Protein AF-A0A1M7PZ94-F1 (afdb_monomer)

pLDDT: mean 78.31, std 13.13, range [36.59, 96.38]

Secondary structure (DSSP, 8-state):
-PPP-------------HHHHHHHHHHHHHTTS-HHHHHHHHHHHHHH-HHHHHHHHHHHHHHHHHHHHHHHHHHHHHHHHHHHH---GGGS-HHHHHHHHHHHHHHHHHHHHHHHHHHHHHHHH-

Mean predicted aligned error: 14.51 Å

Foldseek 3Di:
DDDPPPDPPDDDDDDDDPVRVVVLVVVCVVVVHDSVVVVVVVVVVVVVCPVVVVVVVVVVVVVVVVVVVVVVVVVVVVVVVVVVVPPDPVVDDVVVVVVVVVVVVVVVVVVVVVVVVVVVVVVVSD

InterPro domains:
  IPR053842 Mobilization protein NikA-like [PF21983] (6-82)

Solvent-accessible surface area (backbone atoms only — not comparable to full-atom values): 7524 Å² total; per-residue (Å²): 130,88,78,78,80,77,76,86,82,80,87,89,88,84,89,75,56,74,67,57,50,51,50,48,49,54,51,17,60,76,70,73,46,52,63,66,53,46,53,49,50,49,51,51,49,54,62,70,38,54,58,61,71,51,45,54,55,50,52,51,56,51,51,53,52,52,51,55,49,52,51,53,53,51,51,52,52,50,51,50,53,56,55,69,67,55,87,54,70,88,81,55,62,66,67,58,54,54,51,50,53,52,53,51,51,53,49,52,53,53,48,52,54,49,52,54,51,50,52,52,52,53,63,74,75,106

Organism: NCBI:txid388280

Structure (mmCIF, N/CA/C/O backbone):
data_AF-A0A1M7PZ94-F1
#
_entry.id   AF-A0A1M7PZ94-F1
#
loop_
_atom_site.group_PDB
_atom_site.id
_atom_site.type_symbol
_atom_site.label_atom_id
_atom_site.label_alt_id
_atom_site.label_comp_id
_atom_site.label_asym_id
_atom_site.label_entity_id
_atom_site.label_seq_id
_atom_site.pdbx_PDB_ins_code
_atom_site.Cartn_x
_atom_site.Cartn_y
_atom_site.Cartn_z
_atom_site.occupancy
_atom_site.B_iso_or_equiv
_atom_site.auth_seq_id
_atom_site.auth_comp_id
_atom_site.auth_asym_id
_atom_site.auth_atom_id
_atom_site.pdbx_PDB_model_num
ATOM 1 N N . MET A 1 1 ? -28.819 -22.427 18.355 1.00 36.94 1 MET A N 1
ATOM 2 C CA . MET A 1 1 ? -27.827 -23.192 19.147 1.00 36.94 1 MET A CA 1
ATOM 3 C C . MET A 1 1 ? -27.100 -22.206 20.053 1.00 36.94 1 MET A C 1
ATOM 5 O O . MET A 1 1 ? -26.660 -21.179 19.557 1.00 36.94 1 MET A O 1
ATOM 9 N N . LYS A 1 2 ? -27.090 -22.441 21.374 1.00 36.59 2 LYS A N 1
ATOM 10 C CA . LYS A 1 2 ? -26.420 -21.583 22.370 1.00 36.59 2 LYS A CA 1
ATOM 11 C C . LYS A 1 2 ? -24.919 -21.548 22.067 1.00 36.59 2 LYS A C 1
ATOM 13 O O . LYS A 1 2 ? -24.282 -22.595 22.112 1.00 36.59 2 LYS A O 1
ATOM 18 N N . ASN A 1 3 ? -24.367 -20.373 21.769 1.00 41.00 3 ASN A N 1
ATOM 19 C CA . ASN A 1 3 ? -22.919 -20.202 21.693 1.00 41.00 3 ASN A CA 1
ATOM 20 C C . ASN A 1 3 ? -22.333 -20.456 23.084 1.00 41.00 3 ASN A C 1
ATOM 22 O O . ASN A 1 3 ? -22.732 -19.809 24.052 1.00 41.00 3 ASN A O 1
ATOM 26 N N . SER A 1 4 ? -21.432 -21.432 23.171 1.00 44.84 4 SER A N 1
ATOM 27 C CA . SER A 1 4 ? -20.616 -21.701 24.351 1.00 44.84 4 SER A CA 1
ATOM 28 C C . SER A 1 4 ? -19.997 -20.390 24.844 1.00 44.84 4 SER A C 1
ATOM 30 O O . SER A 1 4 ? -19.356 -19.678 24.069 1.00 44.84 4 SER A O 1
ATOM 32 N N . HIS A 1 5 ? -20.229 -20.032 26.109 1.00 49.06 5 HIS A N 1
ATOM 33 C CA . HIS A 1 5 ? -19.526 -18.924 26.742 1.00 49.06 5 HIS A CA 1
ATOM 34 C C . HIS A 1 5 ? -18.055 -19.322 26.868 1.00 49.06 5 HIS A C 1
ATOM 36 O O . HIS A 1 5 ? -17.664 -20.015 27.802 1.00 49.06 5 HIS A O 1
ATOM 42 N N . GLU A 1 6 ? -17.245 -18.912 25.898 1.00 66.25 6 GLU A N 1
ATOM 43 C CA . GLU A 1 6 ? -15.796 -19.029 25.975 1.00 66.25 6 GLU A CA 1
ATOM 44 C C . GLU A 1 6 ? -15.320 -18.265 27.220 1.00 66.25 6 GLU A C 1
ATOM 46 O O . GLU A 1 6 ? -15.479 -17.042 27.332 1.00 66.25 6 GLU A O 1
ATOM 51 N N . ASN A 1 7 ? -14.799 -18.998 28.203 1.00 74.75 7 ASN A N 1
ATOM 52 C CA . ASN A 1 7 ? -14.346 -18.402 29.449 1.00 74.75 7 ASN A CA 1
ATOM 53 C C . ASN A 1 7 ? -13.117 -17.529 29.178 1.00 74.75 7 ASN A C 1
ATOM 55 O O . ASN A 1 7 ? -12.089 -17.987 28.683 1.00 74.75 7 ASN A O 1
ATOM 59 N N . ARG A 1 8 ? -13.221 -16.245 29.529 1.00 80.56 8 ARG A N 1
ATOM 60 C CA . ARG A 1 8 ? -12.132 -15.270 29.404 1.00 80.56 8 ARG A CA 1
ATOM 61 C C . ARG A 1 8 ? -11.124 -15.496 30.537 1.00 80.56 8 ARG A C 1
ATOM 63 O O . ARG A 1 8 ? -11.276 -14.928 31.612 1.00 80.56 8 ARG A O 1
ATOM 70 N N . THR A 1 9 ? -10.122 -16.341 30.303 1.00 90.56 9 THR A N 1
ATOM 71 C CA . THR A 1 9 ? -9.159 -16.801 31.328 1.00 90.56 9 THR A CA 1
ATOM 72 C C . THR A 1 9 ? -7.900 -15.942 31.467 1.00 90.56 9 THR A C 1
ATOM 74 O O . THR A 1 9 ? -7.221 -16.020 32.486 1.00 90.56 9 THR A O 1
ATOM 77 N N . HIS A 1 10 ? -7.586 -15.103 30.478 1.00 87.00 10 HIS A N 1
ATOM 78 C CA . HIS A 1 10 ? -6.341 -14.331 30.438 1.00 87.00 10 HIS A CA 1
ATOM 79 C C . HIS A 1 10 ? -6.573 -12.854 30.790 1.00 87.00 10 HIS A C 1
ATOM 81 O O . HIS A 1 10 ? -7.527 -12.234 30.314 1.00 87.00 10 HIS A O 1
ATOM 87 N N . LYS A 1 11 ? -5.672 -12.273 31.594 1.00 90.75 11 LYS A N 1
ATOM 88 C CA . LYS A 1 11 ? -5.675 -10.851 31.974 1.00 90.75 11 LYS A CA 1
ATOM 89 C C . LYS A 1 11 ? -4.441 -10.153 31.405 1.00 90.75 11 LYS A C 1
ATOM 91 O O . LYS A 1 11 ?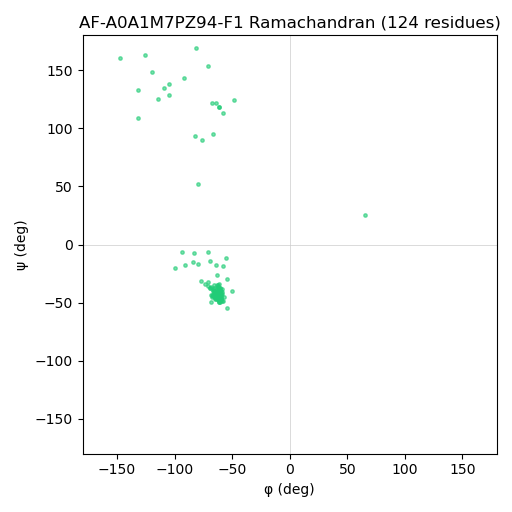 -3.320 -10.560 31.685 1.00 90.75 11 LYS A O 1
ATOM 96 N N . ILE A 1 12 ? -4.657 -9.071 30.661 1.00 86.69 12 ILE A N 1
ATOM 97 C CA . ILE A 1 12 ? -3.602 -8.196 30.131 1.00 86.69 12 ILE A CA 1
ATOM 98 C C . ILE A 1 12 ? -3.672 -6.867 30.889 1.00 86.69 12 ILE A C 1
ATOM 100 O O . ILE A 1 12 ? -4.763 -6.341 31.104 1.00 86.69 12 ILE A O 1
ATOM 104 N N . THR A 1 13 ? -2.524 -6.338 31.319 1.00 91.94 13 THR A N 1
ATOM 105 C CA . THR A 1 13 ? -2.424 -5.051 32.028 1.00 91.94 13 THR A CA 1
ATOM 106 C C . THR A 1 13 ? -1.315 -4.219 31.393 1.00 91.94 13 THR A C 1
ATOM 108 O O . THR A 1 13 ? -0.223 -4.727 31.169 1.00 91.94 13 THR A O 1
ATOM 111 N N . PHE A 1 14 ? -1.591 -2.950 31.112 1.00 91.06 14 PHE A N 1
ATOM 112 C CA . PHE A 1 14 ? -0.643 -1.980 30.565 1.00 91.06 14 PHE A CA 1
ATOM 113 C C . PHE A 1 14 ? -0.977 -0.588 31.111 1.00 91.06 14 PHE A C 1
ATOM 115 O O . PHE A 1 14 ? -2.076 -0.371 31.628 1.00 91.06 14 PHE A O 1
ATOM 122 N N . ARG A 1 15 ? -0.015 0.337 31.052 1.00 94.31 15 ARG A N 1
ATOM 123 C CA . ARG A 1 15 ? -0.212 1.734 31.459 1.00 94.31 15 ARG A CA 1
ATOM 124 C C . ARG A 1 15 ? -0.635 2.558 30.250 1.00 94.31 15 ARG A C 1
ATOM 126 O O . ARG A 1 15 ? -0.148 2.311 29.153 1.00 94.31 15 ARG A O 1
ATOM 133 N N . LEU A 1 16 ? -1.522 3.514 30.489 1.00 93.75 16 LEU A N 1
ATOM 134 C CA . LEU A 1 16 ? -1.989 4.491 29.514 1.00 93.75 16 LEU A CA 1
ATOM 135 C C . LEU A 1 16 ? -1.644 5.889 30.019 1.00 93.75 16 LEU A C 1
ATOM 137 O O . LEU A 1 16 ? -1.630 6.116 31.232 1.00 93.75 16 LEU A O 1
ATOM 141 N N . ASN A 1 17 ? -1.381 6.805 29.099 1.00 96.38 17 ASN A N 1
ATOM 142 C CA . ASN A 1 17 ? -1.287 8.226 29.393 1.00 96.38 17 ASN A CA 1
ATOM 143 C C . ASN A 1 17 ? -2.685 8.873 29.451 1.00 96.38 17 ASN A C 1
ATOM 145 O O . ASN A 1 17 ? -3.692 8.275 29.062 1.00 96.38 17 ASN A O 1
ATOM 149 N N . ASP A 1 18 ? -2.752 10.116 29.923 1.00 96.31 18 ASP A N 1
ATOM 150 C CA . ASP A 1 18 ? -4.026 10.812 30.140 1.00 96.31 18 ASP A CA 1
ATOM 151 C C . ASP A 1 18 ? -4.841 11.002 28.851 1.00 96.31 18 ASP A C 1
ATOM 153 O O . ASP A 1 18 ? -6.071 10.929 28.877 1.00 96.31 18 ASP A O 1
ATOM 157 N N . GLN A 1 19 ? -4.173 11.211 27.711 1.00 95.12 19 GLN A N 1
ATOM 158 C CA . GLN A 1 19 ? -4.841 11.373 26.416 1.00 95.12 19 GLN A CA 1
ATOM 159 C C . GLN A 1 19 ? -5.492 10.062 25.964 1.00 95.12 19 GLN A C 1
ATOM 161 O O . GLN A 1 19 ? -6.644 10.060 25.531 1.00 95.12 19 GLN A O 1
ATOM 166 N N . GLU A 1 20 ? -4.784 8.943 26.114 1.00 92.56 20 GLU A N 1
ATOM 167 C CA . GLU A 1 20 ? -5.278 7.608 25.772 1.00 92.56 20 GLU A CA 1
ATOM 168 C C . GLU A 1 20 ? -6.468 7.205 26.652 1.00 92.56 20 GLU A C 1
ATOM 170 O O . GLU A 1 20 ? -7.456 6.663 26.150 1.00 92.56 20 GLU A O 1
ATOM 175 N N . VAL A 1 21 ? -6.411 7.506 27.957 1.00 94.00 21 VAL A N 1
ATOM 176 C CA . VAL A 1 21 ? -7.526 7.248 28.884 1.00 94.00 21 VAL A CA 1
ATOM 177 C C . VAL A 1 21 ? -8.744 8.083 28.508 1.00 94.00 21 VAL A C 1
ATOM 179 O O . VAL A 1 21 ? -9.849 7.544 28.421 1.00 94.00 21 VAL A O 1
ATOM 182 N N . LYS A 1 22 ? -8.547 9.380 28.247 1.00 94.69 22 LYS A N 1
ATOM 183 C CA . LYS A 1 22 ? -9.631 10.290 27.871 1.00 94.69 22 LYS A CA 1
ATOM 184 C C . LYS A 1 22 ? -10.319 9.833 26.587 1.00 94.69 22 LYS A C 1
ATOM 186 O O . LYS A 1 22 ? -11.544 9.737 26.556 1.00 94.69 22 LYS A O 1
ATOM 191 N N . PHE A 1 23 ? -9.539 9.475 25.570 1.00 92.88 23 PHE A N 1
ATOM 192 C CA . PHE A 1 23 ? -10.065 8.926 24.324 1.00 92.88 23 PHE A CA 1
ATOM 193 C C . PHE A 1 23 ? -10.881 7.649 24.563 1.00 92.88 23 PHE A C 1
ATOM 195 O O . PHE A 1 23 ? -12.012 7.534 24.088 1.00 92.88 23 PHE A O 1
ATOM 202 N N . LEU A 1 24 ? -10.337 6.695 25.329 1.00 92.00 24 LEU A N 1
ATOM 203 C CA . LEU A 1 24 ? -11.022 5.437 25.623 1.00 92.00 24 LEU A CA 1
ATOM 204 C C . LEU A 1 24 ? -12.346 5.672 26.363 1.00 92.00 24 LEU A C 1
ATOM 206 O O . LEU A 1 24 ? -13.325 4.972 26.096 1.00 92.00 24 LEU A O 1
ATOM 210 N N . ASP A 1 25 ? -12.393 6.654 27.261 1.00 92.62 25 ASP A N 1
ATOM 211 C CA . ASP A 1 25 ? -13.600 7.038 27.991 1.00 92.62 25 ASP A CA 1
ATOM 212 C C . ASP A 1 25 ? -14.660 7.680 27.113 1.00 92.62 25 ASP A C 1
ATOM 214 O O . ASP A 1 25 ? -15.822 7.275 27.166 1.00 92.62 25 ASP A O 1
ATOM 218 N N . GLU A 1 26 ? -14.276 8.661 26.304 1.00 91.19 26 GLU A N 1
ATOM 219 C CA . GLU A 1 26 ? -15.192 9.346 25.393 1.00 91.19 26 GLU A CA 1
ATOM 220 C C . GLU A 1 26 ? -15.778 8.367 24.374 1.00 91.19 26 GLU A C 1
ATOM 222 O O . GLU A 1 26 ? -16.994 8.331 24.179 1.00 91.19 26 GLU A O 1
ATOM 227 N N . PHE A 1 27 ? -14.936 7.506 23.799 1.00 84.38 27 PHE A N 1
ATOM 228 C CA . PHE A 1 27 ? -15.361 6.504 22.828 1.00 84.38 27 PHE A CA 1
ATOM 229 C C . PHE A 1 27 ? -16.273 5.437 23.447 1.00 84.38 27 PHE A C 1
ATOM 231 O O . PHE A 1 27 ? -17.295 5.070 22.875 1.00 84.38 27 PHE A O 1
ATOM 238 N N . SER A 1 28 ? -15.934 4.940 24.639 1.00 86.31 28 SER A N 1
ATOM 239 C CA . SER A 1 28 ? -16.753 3.924 25.314 1.00 86.31 28 SER A CA 1
ATOM 240 C C . SER A 1 28 ? -18.117 4.491 25.723 1.00 86.31 28 SER A C 1
ATOM 242 O O . SER A 1 28 ? -19.137 3.821 25.562 1.00 86.31 28 SER A O 1
ATOM 244 N N . LYS A 1 29 ? -18.152 5.750 26.188 1.00 88.88 29 LYS A N 1
ATOM 245 C CA . LYS A 1 29 ? -19.397 6.462 26.510 1.00 88.88 29 LYS A CA 1
ATOM 246 C C . LYS A 1 29 ? -20.262 6.692 25.275 1.00 88.88 29 LYS A C 1
ATOM 248 O O . LYS A 1 29 ? -21.456 6.423 25.341 1.00 88.88 29 LYS A O 1
ATOM 253 N N . SER A 1 30 ? -19.685 7.158 24.165 1.00 79.31 30 SER A N 1
ATOM 254 C CA . SER A 1 30 ? -20.446 7.418 22.935 1.00 79.31 30 SER A CA 1
ATOM 255 C C . SER A 1 30 ? -21.010 6.137 22.317 1.00 79.31 30 SER A C 1
ATOM 257 O O . SER A 1 30 ? -22.127 6.141 21.808 1.00 79.31 30 SER A O 1
ATOM 259 N N . ALA A 1 31 ? -20.279 5.026 22.427 1.00 74.25 31 ALA A N 1
ATOM 260 C CA . ALA A 1 31 ? -20.716 3.714 21.964 1.00 74.25 31 ALA A CA 1
ATOM 261 C C . ALA A 1 31 ? -21.627 2.968 22.961 1.00 74.25 31 ALA A C 1
ATOM 263 O O . ALA A 1 31 ? -22.144 1.903 22.625 1.00 74.25 31 ALA A O 1
ATOM 264 N N . GLY A 1 32 ? -21.823 3.486 24.181 1.00 85.38 32 GLY A N 1
ATOM 265 C CA . GLY A 1 32 ? -22.663 2.862 25.209 1.00 85.38 32 GLY A CA 1
ATOM 266 C C . GLY A 1 32 ? -22.141 1.514 25.726 1.00 85.38 32 GLY A C 1
ATOM 267 O O . GLY A 1 32 ? -22.929 0.686 26.181 1.00 85.38 32 GLY A O 1
ATOM 268 N N . ILE A 1 33 ? -20.830 1.265 25.646 1.00 87.50 33 ILE A N 1
ATOM 269 C CA . ILE A 1 33 ? -20.199 -0.010 26.025 1.00 87.50 33 ILE A CA 1
ATOM 270 C C . ILE A 1 33 ? -19.070 0.190 27.038 1.00 87.50 33 ILE A C 1
ATOM 272 O O . ILE A 1 33 ? -18.564 1.292 27.234 1.00 87.50 33 ILE A O 1
ATOM 276 N N . SER A 1 34 ? -18.655 -0.887 27.712 1.00 89.88 34 SER A N 1
ATOM 277 C CA . SER A 1 34 ? -17.548 -0.818 28.671 1.00 89.88 34 SER A CA 1
ATOM 278 C C . SER A 1 34 ? -16.201 -0.628 27.962 1.00 89.88 34 SER A C 1
ATOM 280 O O . SER A 1 34 ? -16.007 -1.122 26.852 1.00 89.88 34 SER A O 1
ATOM 282 N N . ARG A 1 35 ? -15.214 -0.025 28.644 1.00 90.38 35 ARG A N 1
ATOM 283 C CA . ARG A 1 35 ? -13.822 0.074 28.148 1.00 90.38 35 ARG A CA 1
ATOM 284 C C . ARG A 1 35 ? -13.269 -1.273 27.676 1.00 90.38 35 ARG A C 1
ATOM 286 O O . ARG A 1 35 ? -12.564 -1.363 26.674 1.00 90.38 35 ARG A O 1
ATOM 293 N N . SER A 1 36 ? -13.587 -2.338 28.412 1.00 88.81 36 SER A N 1
ATOM 294 C CA . SER A 1 36 ? -13.142 -3.687 28.072 1.00 88.81 36 SER A CA 1
ATOM 295 C C . SER A 1 36 ? -13.815 -4.214 26.809 1.00 88.81 36 SER A C 1
ATOM 297 O O . SER A 1 36 ? -13.164 -4.898 26.028 1.00 88.81 36 SER A O 1
ATOM 299 N N . ASP A 1 37 ? -15.096 -3.916 26.592 1.00 84.06 37 ASP A N 1
ATOM 300 C CA . ASP A 1 37 ? -15.793 -4.323 25.369 1.00 84.06 37 ASP A CA 1
ATOM 301 C C . ASP A 1 37 ? -15.359 -3.490 24.165 1.00 84.06 37 ASP A C 1
ATOM 303 O O . ASP A 1 37 ? -15.188 -4.056 23.090 1.00 84.06 37 ASP A O 1
ATOM 307 N N . THR A 1 38 ? -15.046 -2.206 24.356 1.00 87.19 38 THR A N 1
ATOM 308 C CA . THR A 1 38 ? -14.384 -1.364 23.350 1.00 87.19 38 THR A CA 1
ATOM 309 C C . THR A 1 38 ? -13.082 -2.002 22.872 1.00 87.19 38 THR A C 1
ATOM 311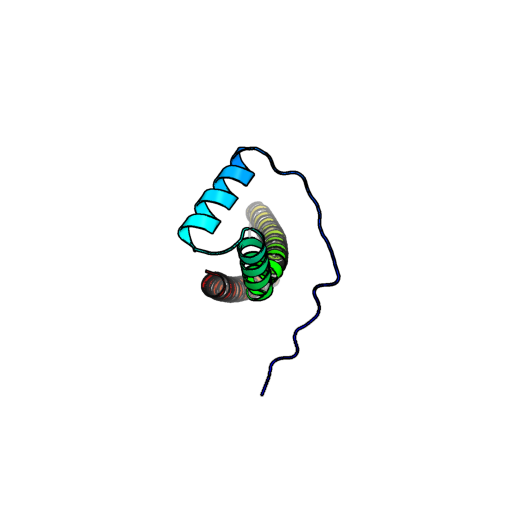 O O . THR A 1 38 ? -12.918 -2.259 21.680 1.00 87.19 38 THR A O 1
ATOM 314 N N . LEU A 1 39 ? -12.175 -2.339 23.797 1.00 89.06 39 LEU A N 1
ATOM 315 C CA . LEU A 1 39 ? -10.902 -2.980 23.457 1.00 89.06 39 LEU A CA 1
ATOM 316 C C . LEU A 1 39 ? -11.105 -4.347 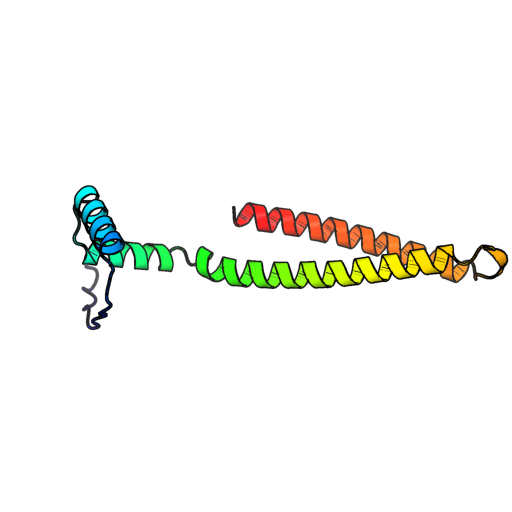22.796 1.00 89.06 39 LEU A C 1
ATOM 318 O O . LEU A 1 39 ? -10.431 -4.664 21.824 1.00 89.06 39 LEU A O 1
ATOM 322 N N . ARG A 1 40 ? -12.061 -5.156 23.264 1.00 87.19 40 ARG A N 1
ATOM 323 C CA . ARG A 1 40 ? -12.373 -6.450 22.632 1.00 87.19 40 ARG A CA 1
ATOM 324 C C . ARG A 1 40 ? -12.919 -6.285 21.221 1.00 87.19 40 ARG A C 1
ATOM 326 O O . ARG A 1 40 ? -12.566 -7.073 20.351 1.00 87.19 40 ARG A O 1
ATOM 333 N N . ASN A 1 41 ? -13.770 -5.293 20.987 1.00 81.38 41 ASN A N 1
ATOM 334 C CA . ASN A 1 41 ? -14.308 -5.009 19.664 1.00 81.38 41 ASN A CA 1
ATOM 335 C C . ASN A 1 41 ? -13.216 -4.492 18.727 1.00 81.38 41 ASN A C 1
ATOM 337 O O . ASN A 1 41 ? -13.192 -4.902 17.573 1.00 81.38 41 ASN A O 1
ATOM 341 N N . LEU A 1 42 ? -12.271 -3.690 19.225 1.00 83.00 42 LEU A N 1
ATOM 342 C CA . LEU A 1 42 ? -11.070 -3.311 18.478 1.00 83.00 42 LEU A CA 1
ATOM 343 C C . LEU A 1 42 ? -10.212 -4.532 18.137 1.00 83.00 42 LEU A C 1
ATOM 345 O O . LEU A 1 42 ? -9.858 -4.705 16.979 1.00 83.00 42 LEU A O 1
ATOM 349 N N . ILE A 1 43 ? -9.946 -5.421 19.100 1.00 83.19 43 ILE A N 1
ATOM 350 C CA . ILE A 1 43 ? -9.196 -6.665 18.860 1.00 83.19 43 ILE A CA 1
ATOM 351 C C . ILE A 1 43 ? -9.908 -7.532 17.820 1.00 83.19 43 ILE A C 1
ATOM 353 O O . ILE A 1 43 ? -9.262 -8.017 16.902 1.00 83.19 43 ILE A O 1
ATOM 357 N N . ARG A 1 44 ? -11.232 -7.700 17.918 1.00 79.00 44 ARG A N 1
ATOM 358 C CA . ARG A 1 44 ? -12.033 -8.454 16.940 1.00 79.00 44 ARG A CA 1
ATOM 359 C C . ARG A 1 44 ? -12.054 -7.792 15.574 1.00 79.00 44 ARG A C 1
ATOM 361 O O . ARG A 1 44 ? -12.030 -8.502 14.581 1.00 79.00 44 ARG A O 1
ATOM 368 N N . LYS A 1 45 ? -12.102 -6.461 15.521 1.00 74.88 45 LYS A N 1
ATOM 369 C CA . LYS A 1 45 ? -12.016 -5.709 14.272 1.00 74.88 45 LYS A CA 1
ATOM 370 C C . LYS A 1 45 ? -10.650 -5.914 13.632 1.00 74.88 45 LYS A C 1
ATOM 372 O O . LYS A 1 45 ? -10.611 -6.287 12.479 1.00 74.88 45 LYS A O 1
ATOM 377 N N . ILE A 1 46 ? -9.559 -5.808 14.390 1.00 71.12 46 ILE A N 1
ATOM 378 C CA . ILE A 1 46 ? -8.191 -6.066 13.911 1.00 71.12 46 ILE A CA 1
ATOM 379 C C . ILE A 1 46 ? -8.004 -7.536 13.497 1.00 71.12 46 ILE A C 1
ATOM 381 O O . ILE A 1 46 ? -7.385 -7.815 12.478 1.00 71.12 46 ILE A O 1
ATOM 385 N N . GLN A 1 47 ? -8.538 -8.491 14.265 1.00 64.50 47 GLN A N 1
ATOM 386 C CA . GLN A 1 47 ? -8.486 -9.920 13.929 1.00 64.50 47 GLN A CA 1
ATOM 387 C C . GLN A 1 47 ? -9.354 -10.266 12.711 1.00 64.50 47 GLN A C 1
ATOM 389 O O . GLN A 1 47 ? -8.973 -11.121 11.916 1.00 64.50 47 GLN A O 1
ATOM 394 N N . GLY A 1 48 ? -10.516 -9.622 12.575 1.00 60.38 48 GLY A N 1
ATOM 395 C CA . GLY A 1 48 ? -11.410 -9.737 11.423 1.00 60.38 48 GLY A CA 1
ATOM 396 C C . GLY A 1 48 ? -10.842 -9.053 10.179 1.00 60.38 48 GLY A C 1
ATOM 397 O O . GLY A 1 48 ? -10.941 -9.599 9.084 1.00 60.38 48 GLY A O 1
ATOM 398 N N . ASP A 1 49 ? -10.140 -7.936 10.362 1.00 52.38 49 ASP A N 1
ATOM 399 C CA . ASP A 1 49 ? -9.300 -7.254 9.380 1.00 52.38 49 ASP A CA 1
ATOM 400 C C . ASP A 1 49 ? -7.932 -7.951 9.273 1.00 52.38 49 ASP A C 1
ATOM 402 O O . ASP A 1 49 ? -6.868 -7.331 9.314 1.00 52.38 49 ASP A O 1
ATOM 406 N N . ALA A 1 50 ? -7.941 -9.272 9.054 1.00 51.62 50 ALA A N 1
ATOM 407 C CA . ALA A 1 50 ? -6.752 -10.037 8.666 1.00 51.62 50 ALA A CA 1
ATOM 408 C C . ALA A 1 50 ? -6.075 -9.482 7.391 1.00 51.62 50 ALA A C 1
ATOM 410 O O . ALA A 1 50 ? -4.957 -9.884 7.058 1.00 51.62 50 ALA A O 1
ATOM 411 N N . SER A 1 51 ? -6.751 -8.571 6.683 1.00 50.25 51 SER A N 1
ATOM 412 C CA . SER A 1 51 ? -6.202 -7.733 5.624 1.00 50.25 51 SER A CA 1
ATOM 413 C C . SER A 1 51 ? -5.080 -6.830 6.136 1.00 50.25 51 SER A C 1
ATOM 415 O O . SER A 1 51 ? -4.019 -6.863 5.541 1.00 50.25 51 SER A O 1
ATOM 417 N N . ILE A 1 52 ? -5.222 -6.114 7.258 1.00 52.09 52 ILE A N 1
ATOM 418 C CA . ILE A 1 52 ? -4.252 -5.087 7.692 1.00 52.09 52 ILE A CA 1
ATOM 419 C C . ILE A 1 52 ? -2.861 -5.698 7.944 1.00 52.09 52 ILE A C 1
ATOM 421 O O . ILE A 1 52 ? -1.871 -5.237 7.386 1.00 52.09 52 ILE A O 1
ATOM 425 N N . ILE A 1 53 ? -2.784 -6.813 8.682 1.00 52.41 53 ILE A N 1
ATOM 426 C CA . ILE A 1 53 ? -1.502 -7.478 9.001 1.00 52.41 53 ILE A CA 1
ATOM 427 C C . ILE A 1 53 ? -0.879 -8.156 7.763 1.00 52.41 53 ILE A C 1
ATOM 429 O O . ILE A 1 53 ? 0.345 -8.245 7.640 1.00 52.41 53 ILE A O 1
ATOM 433 N N . LYS A 1 54 ? -1.701 -8.659 6.831 1.00 56.59 54 LYS A N 1
ATOM 434 C CA . LYS A 1 54 ? -1.206 -9.251 5.574 1.00 56.59 54 LYS A CA 1
ATOM 435 C C . LYS A 1 54 ? -0.784 -8.183 4.565 1.00 56.59 54 LYS A C 1
ATOM 437 O O . LYS A 1 54 ? 0.160 -8.425 3.814 1.00 56.59 54 LYS A O 1
ATOM 442 N N . THR A 1 55 ? -1.434 -7.021 4.576 1.00 62.53 55 THR A N 1
ATOM 443 C CA . THR A 1 55 ? -1.113 -5.877 3.723 1.00 62.53 55 THR A CA 1
ATOM 444 C C . THR A 1 55 ? 0.274 -5.340 4.044 1.00 62.53 55 THR A C 1
ATOM 446 O O . THR A 1 55 ? 1.030 -5.130 3.109 1.00 62.53 55 THR A O 1
ATOM 449 N N . ASP A 1 56 ? 0.678 -5.229 5.312 1.00 66.38 56 ASP A N 1
ATOM 450 C CA . ASP A 1 56 ? 2.021 -4.730 5.656 1.00 66.38 56 ASP A CA 1
ATOM 451 C C . ASP A 1 56 ? 3.146 -5.598 5.069 1.00 66.38 56 ASP A C 1
ATOM 453 O O . ASP A 1 56 ? 4.062 -5.091 4.419 1.00 66.38 56 ASP A O 1
ATOM 457 N N . LYS A 1 57 ? 3.050 -6.927 5.220 1.00 68.69 57 LYS A N 1
ATOM 458 C CA . LYS A 1 57 ? 4.021 -7.861 4.621 1.00 68.69 57 LYS A CA 1
ATOM 459 C C . LYS A 1 57 ? 3.981 -7.832 3.095 1.00 68.69 57 LYS A C 1
ATOM 461 O O . LYS A 1 57 ? 5.029 -7.855 2.459 1.00 68.69 57 LYS A O 1
ATOM 466 N N . LEU A 1 58 ? 2.786 -7.767 2.509 1.00 72.56 58 LEU A N 1
ATOM 467 C CA . LEU A 1 58 ? 2.619 -7.671 1.061 1.00 72.56 58 LEU A CA 1
ATOM 468 C C . LEU A 1 58 ? 3.225 -6.371 0.511 1.00 72.56 58 LEU A C 1
ATOM 470 O O . LEU A 1 58 ? 3.948 -6.413 -0.479 1.00 72.56 58 LEU A O 1
ATOM 474 N N . LEU A 1 59 ? 2.977 -5.233 1.162 1.00 75.00 59 LEU A N 1
ATOM 475 C CA . LEU A 1 59 ? 3.544 -3.934 0.805 1.00 75.00 59 LEU A CA 1
ATOM 476 C C . LEU A 1 59 ? 5.068 -3.943 0.922 1.00 75.00 59 LEU A C 1
ATOM 478 O O . LEU A 1 59 ? 5.745 -3.406 0.049 1.00 75.00 59 LEU A O 1
ATOM 482 N N . GLN A 1 60 ? 5.619 -4.591 1.951 1.00 78.50 60 GLN A N 1
ATOM 483 C CA . GLN A 1 60 ? 7.063 -4.759 2.082 1.00 78.50 60 GLN A CA 1
ATOM 484 C C . GLN A 1 60 ? 7.652 -5.563 0.912 1.00 78.50 60 GLN A C 1
ATOM 486 O O . GLN A 1 60 ? 8.590 -5.094 0.271 1.00 78.50 60 GLN A O 1
ATOM 491 N N . THR A 1 61 ? 7.069 -6.715 0.569 1.00 80.12 61 THR A N 1
ATOM 492 C CA . THR A 1 61 ? 7.518 -7.519 -0.582 1.00 80.12 61 THR A CA 1
ATOM 493 C C . THR A 1 61 ? 7.373 -6.764 -1.910 1.00 80.12 61 THR A C 1
ATOM 495 O O . THR A 1 61 ? 8.233 -6.871 -2.783 1.00 80.12 61 THR A O 1
ATOM 498 N N . LEU A 1 62 ? 6.318 -5.958 -2.075 1.00 81.62 62 LEU A N 1
ATOM 499 C CA . LEU A 1 62 ? 6.146 -5.102 -3.255 1.00 81.62 62 LEU A CA 1
ATOM 500 C C . LEU A 1 62 ? 7.220 -4.008 -3.336 1.00 81.62 62 LEU A C 1
ATOM 502 O O . LEU A 1 62 ? 7.735 -3.747 -4.423 1.00 81.62 62 LEU A O 1
ATOM 506 N N . ASN A 1 63 ? 7.592 -3.400 -2.207 1.00 77.69 63 ASN A N 1
ATOM 507 C CA . ASN A 1 63 ? 8.672 -2.414 -2.149 1.00 77.69 63 ASN A CA 1
ATOM 508 C C . ASN A 1 63 ? 10.032 -3.031 -2.501 1.00 77.69 63 ASN A C 1
ATOM 510 O O . ASN A 1 63 ? 10.801 -2.423 -3.243 1.00 77.69 63 ASN A O 1
ATOM 514 N N . GLU A 1 64 ? 10.321 -4.241 -2.016 1.00 82.44 64 GLU A N 1
ATOM 515 C CA . GLU A 1 64 ? 11.539 -4.983 -2.371 1.00 82.44 64 GLU A CA 1
ATOM 516 C C . GLU A 1 64 ? 11.597 -5.267 -3.878 1.00 82.44 64 GLU A C 1
ATOM 518 O O . GLU A 1 64 ? 12.615 -5.009 -4.521 1.00 82.44 64 GLU A O 1
ATOM 523 N N . LEU A 1 65 ? 10.481 -5.699 -4.474 1.00 82.50 65 LEU A N 1
ATOM 524 C CA . LEU A 1 65 ? 10.409 -5.945 -5.914 1.00 82.50 65 LEU A CA 1
ATOM 525 C C . LEU A 1 65 ? 10.589 -4.655 -6.731 1.00 82.50 65 LEU A C 1
ATOM 527 O O . LEU A 1 65 ? 11.317 -4.646 -7.725 1.00 82.50 65 LEU A O 1
ATOM 531 N N . ALA A 1 66 ? 9.988 -3.545 -6.296 1.00 80.81 66 ALA A N 1
ATOM 532 C CA . ALA A 1 66 ? 10.185 -2.239 -6.923 1.00 80.81 66 ALA A CA 1
ATOM 533 C C . ALA A 1 66 ? 11.644 -1.749 -6.814 1.00 80.81 66 ALA A C 1
ATOM 535 O O . ALA A 1 66 ? 12.160 -1.122 -7.743 1.00 80.81 66 ALA A O 1
ATOM 536 N N . ALA A 1 67 ? 12.337 -2.056 -5.714 1.00 80.88 67 ALA A N 1
ATOM 537 C CA . ALA A 1 67 ? 13.746 -1.717 -5.538 1.00 80.88 67 ALA A CA 1
ATOM 538 C C . ALA A 1 67 ? 14.653 -2.505 -6.498 1.00 80.88 67 ALA A C 1
ATOM 540 O O . ALA A 1 67 ? 15.515 -1.907 -7.149 1.00 80.88 67 ALA A O 1
ATOM 541 N N . GLU A 1 68 ? 14.437 -3.817 -6.646 1.00 84.62 68 GLU A N 1
ATOM 542 C CA . GLU A 1 68 ? 15.154 -4.626 -7.642 1.00 84.62 68 GLU A CA 1
ATOM 543 C C . GLU A 1 68 ? 14.883 -4.128 -9.065 1.00 84.62 68 GLU A C 1
ATOM 545 O O . GLU A 1 68 ? 15.805 -4.002 -9.875 1.00 84.62 68 GLU A O 1
ATOM 550 N N . GLN A 1 69 ? 13.644 -3.722 -9.348 1.00 84.00 69 GLN A N 1
ATOM 551 C CA . GLN A 1 69 ? 13.302 -3.104 -10.622 1.00 84.00 69 GLN A CA 1
ATOM 552 C C . GLN A 1 69 ? 14.103 -1.819 -10.884 1.00 84.00 69 GLN A C 1
ATOM 554 O O . GLN A 1 69 ? 14.612 -1.606 -11.987 1.00 84.00 69 GLN A O 1
ATOM 559 N N . GLY A 1 70 ? 14.255 -0.969 -9.866 1.00 83.75 70 GLY A N 1
ATOM 560 C CA . GLY A 1 70 ? 15.092 0.228 -9.937 1.00 83.75 70 GLY A CA 1
A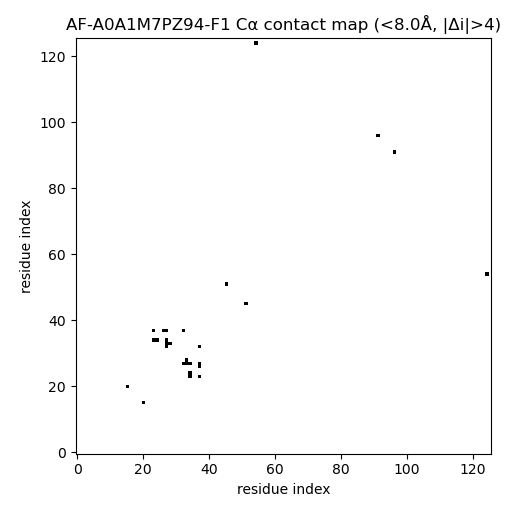TOM 561 C C . GLY A 1 70 ? 16.553 -0.090 -10.266 1.00 83.75 70 GLY A C 1
ATOM 562 O O . GLY A 1 70 ? 17.178 0.619 -11.057 1.00 83.75 70 GLY A O 1
ATOM 563 N N . ARG A 1 71 ? 17.095 -1.190 -9.729 1.00 86.31 71 ARG A N 1
ATOM 564 C CA . ARG A 1 71 ? 18.459 -1.649 -10.043 1.00 86.31 71 ARG A CA 1
ATOM 565 C C . ARG A 1 71 ? 18.588 -2.125 -11.486 1.00 86.31 71 ARG A C 1
ATOM 567 O O . ARG A 1 71 ? 19.543 -1.742 -12.158 1.00 86.31 71 ARG A O 1
ATOM 574 N N . VAL A 1 72 ? 17.615 -2.887 -11.989 1.00 86.12 72 VAL A N 1
ATOM 575 C CA . VAL A 1 72 ? 17.587 -3.314 -13.399 1.00 86.12 72 VAL A CA 1
ATOM 576 C C . VAL A 1 72 ? 17.527 -2.102 -14.333 1.00 86.12 72 VAL A C 1
ATOM 578 O O . VAL A 1 72 ? 18.322 -2.012 -15.268 1.00 86.12 72 VAL A O 1
ATOM 581 N N . ASN A 1 73 ? 16.662 -1.128 -14.039 1.00 85.00 73 ASN A N 1
ATOM 582 C CA . ASN A 1 73 ? 16.573 0.127 -14.793 1.00 85.00 73 ASN A CA 1
ATOM 583 C C . ASN A 1 73 ? 17.902 0.898 -14.801 1.00 85.00 73 ASN A C 1
ATOM 585 O O . ASN A 1 73 ? 18.332 1.394 -15.843 1.00 85.00 73 ASN A O 1
ATOM 589 N N . ASN A 1 74 ? 18.582 0.976 -13.655 1.00 86.38 74 ASN A N 1
ATOM 590 C CA . ASN A 1 74 ? 19.894 1.613 -13.567 1.00 86.38 74 ASN A CA 1
ATOM 591 C C . ASN A 1 74 ? 20.942 0.899 -14.426 1.00 86.38 74 ASN A C 1
ATOM 593 O O . ASN A 1 74 ? 21.718 1.573 -15.104 1.00 86.38 74 ASN A O 1
ATOM 597 N N . ASN A 1 75 ? 20.941 -0.435 -14.450 1.00 85.50 75 ASN A N 1
ATOM 598 C CA . ASN A 1 75 ? 21.842 -1.206 -15.306 1.00 85.50 75 ASN A CA 1
ATOM 599 C C . ASN A 1 75 ? 21.569 -0.940 -16.794 1.00 85.50 75 ASN A C 1
ATOM 601 O O . ASN A 1 75 ? 22.506 -0.705 -17.552 1.00 85.50 75 ASN A O 1
ATOM 605 N N . ILE A 1 76 ? 20.299 -0.890 -17.210 1.00 84.94 76 ILE A N 1
ATOM 606 C CA . ILE A 1 76 ? 19.918 -0.540 -18.590 1.00 84.94 76 ILE A CA 1
ATOM 607 C C . ILE A 1 76 ? 20.396 0.871 -18.946 1.00 84.94 76 ILE A C 1
ATOM 609 O O . ILE A 1 76 ? 20.971 1.076 -20.013 1.00 84.94 76 ILE A O 1
ATOM 613 N N . ASN A 1 77 ? 20.239 1.838 -18.042 1.00 85.38 77 ASN A N 1
ATOM 614 C CA . ASN A 1 77 ? 20.738 3.196 -18.254 1.00 85.38 77 ASN A CA 1
ATOM 615 C C . ASN A 1 77 ? 22.266 3.253 -18.394 1.00 85.38 77 ASN A C 1
ATOM 617 O O . ASN A 1 77 ? 22.780 4.048 -19.181 1.00 85.38 77 ASN A O 1
ATOM 621 N N . GLN A 1 78 ? 23.005 2.432 -17.645 1.00 85.12 78 GLN A N 1
ATOM 622 C CA . GLN A 1 78 ? 24.459 2.330 -17.796 1.00 85.12 78 GLN A CA 1
ATOM 623 C C . GLN A 1 78 ? 24.834 1.738 -19.155 1.00 85.12 78 GLN A C 1
ATOM 625 O O . GLN A 1 78 ? 25.694 2.295 -19.833 1.00 85.12 78 GLN A O 1
ATOM 630 N N . LEU A 1 79 ? 24.143 0.679 -19.585 1.00 81.81 79 LEU A N 1
ATOM 631 C CA . LEU A 1 79 ? 24.332 0.086 -20.910 1.00 81.81 79 LEU A CA 1
ATOM 632 C C . LEU A 1 79 ? 24.043 1.095 -22.025 1.00 81.81 79 LEU A C 1
ATOM 634 O O . LEU A 1 79 ? 24.832 1.209 -22.955 1.00 81.81 79 LEU A O 1
ATOM 638 N N . ALA A 1 80 ? 22.971 1.881 -21.904 1.00 80.62 80 ALA A N 1
ATOM 639 C CA . ALA A 1 80 ? 22.638 2.929 -22.865 1.00 80.62 80 ALA A CA 1
ATOM 640 C C . ALA A 1 80 ? 23.706 4.034 -22.908 1.00 80.62 80 ALA A C 1
ATOM 642 O O . ALA A 1 80 ? 24.134 4.444 -23.984 1.00 80.62 80 ALA A O 1
ATOM 643 N N . LYS A 1 81 ? 24.191 4.495 -21.746 1.00 82.69 81 LYS A N 1
ATOM 644 C CA . LYS A 1 81 ? 25.289 5.475 -21.676 1.00 82.69 81 LYS A CA 1
ATOM 645 C C . LYS A 1 81 ? 26.573 4.939 -22.303 1.00 82.69 81 LYS A C 1
ATOM 647 O O . LYS A 1 81 ? 27.216 5.674 -23.042 1.00 82.69 81 LYS A O 1
ATOM 652 N N . HIS A 1 82 ? 26.919 3.685 -22.025 1.00 79.06 82 HIS A N 1
ATOM 653 C CA . HIS A 1 82 ? 28.087 3.023 -22.595 1.00 79.06 82 HIS A CA 1
ATOM 654 C C . HIS A 1 82 ? 2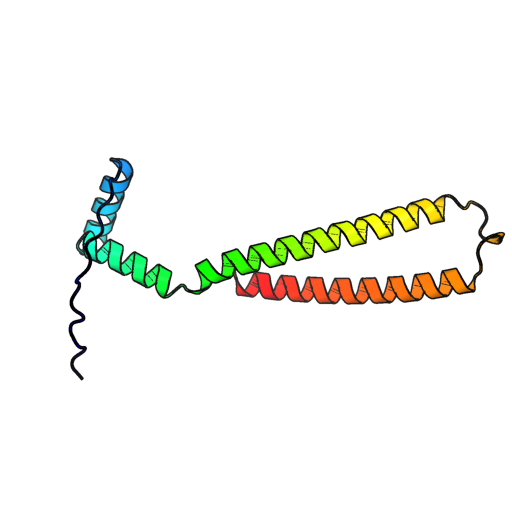7.948 2.863 -24.115 1.00 79.06 82 HIS A C 1
ATOM 656 O O . HIS A 1 82 ? 28.862 3.204 -24.853 1.00 79.06 82 HIS A O 1
ATOM 662 N N . ALA A 1 83 ? 26.776 2.451 -24.605 1.00 74.56 83 ALA A N 1
ATOM 663 C CA . ALA A 1 83 ? 26.483 2.382 -26.036 1.00 74.56 83 ALA A CA 1
ATOM 664 C C . ALA A 1 83 ? 26.628 3.752 -26.724 1.00 74.56 83 ALA A C 1
ATOM 666 O O . ALA A 1 83 ? 27.227 3.843 -27.791 1.00 74.56 83 ALA A O 1
ATOM 667 N N . ASN A 1 84 ? 26.165 4.827 -26.080 1.00 76.94 84 ASN A N 1
ATOM 668 C CA . ASN A 1 84 ? 26.275 6.192 -26.602 1.00 76.94 84 ASN A CA 1
ATOM 669 C C . ASN A 1 84 ? 27.716 6.740 -26.633 1.00 76.94 84 ASN A C 1
ATOM 671 O O . ASN A 1 84 ? 27.952 7.764 -27.269 1.00 76.94 84 ASN A O 1
ATOM 675 N N . GLN A 1 85 ? 28.676 6.102 -25.950 1.00 78.38 85 GLN A N 1
ATOM 676 C CA . GLN A 1 85 ? 30.096 6.475 -26.014 1.00 78.38 85 GLN A CA 1
ATOM 677 C C . GLN A 1 85 ? 30.790 5.944 -27.278 1.00 78.38 85 GLN A C 1
ATOM 679 O O . GLN A 1 85 ? 31.848 6.454 -27.648 1.00 78.38 85 GLN A O 1
ATOM 684 N N . TYR A 1 86 ? 30.199 4.962 -27.968 1.00 69.94 86 TYR A N 1
ATOM 685 C CA . TYR A 1 86 ? 30.701 4.476 -29.250 1.00 69.94 86 TYR A CA 1
ATOM 686 C C . TYR A 1 86 ? 30.215 5.393 -30.377 1.00 69.94 86 TYR A C 1
ATOM 688 O O . TYR A 1 86 ? 29.132 5.231 -30.931 1.00 69.94 86 TYR A O 1
ATOM 696 N N . SER A 1 87 ? 31.037 6.382 -30.726 1.00 58.12 87 SER A N 1
ATOM 697 C CA . SER A 1 87 ? 30.730 7.402 -31.742 1.00 58.12 87 SER A CA 1
ATOM 698 C C . SER A 1 87 ? 30.728 6.884 -33.189 1.00 58.12 87 SER A C 1
ATOM 700 O O . SER A 1 87 ? 30.399 7.637 -34.104 1.00 58.12 87 SER A O 1
ATOM 702 N N . ARG A 1 88 ? 31.123 5.625 -33.429 1.00 64.31 88 ARG A N 1
ATOM 703 C CA . ARG A 1 88 ? 31.120 4.986 -34.753 1.00 64.31 88 ARG A CA 1
ATOM 704 C C . ARG A 1 88 ? 30.466 3.614 -34.653 1.00 64.31 88 ARG A C 1
ATOM 706 O O . ARG A 1 88 ? 31.042 2.675 -34.119 1.00 64.31 88 ARG A O 1
ATOM 713 N N . VAL A 1 89 ? 29.263 3.509 -35.210 1.00 60.03 89 VAL A N 1
ATOM 714 C CA . VAL A 1 89 ? 28.476 2.265 -35.314 1.00 60.03 89 VAL A CA 1
ATOM 715 C C . VAL A 1 89 ? 29.238 1.160 -36.072 1.00 60.03 89 VAL A C 1
ATOM 717 O O . VAL A 1 89 ? 28.933 -0.015 -35.912 1.00 60.03 89 VAL A O 1
ATOM 720 N N . GLU A 1 90 ? 30.268 1.525 -36.841 1.00 59.88 90 GLU A N 1
ATOM 721 C CA . GLU A 1 90 ? 31.103 0.625 -37.648 1.00 59.88 90 GLU A CA 1
ATOM 722 C C . GLU A 1 90 ? 31.918 -0.406 -36.838 1.00 59.88 90 GLU A C 1
ATOM 724 O O . GLU A 1 90 ? 32.343 -1.407 -37.407 1.00 59.88 90 GLU A O 1
ATOM 729 N N . GLU A 1 91 ? 32.108 -0.215 -35.525 1.00 64.50 91 GLU A N 1
ATOM 730 C CA . GLU A 1 91 ? 32.839 -1.163 -34.658 1.00 64.50 91 GLU A CA 1
ATOM 731 C C 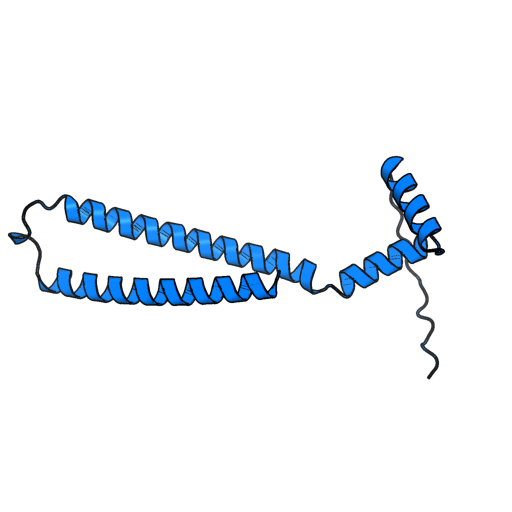. GLU A 1 91 ? 31.933 -2.192 -33.952 1.00 64.50 91 GLU A C 1
ATOM 733 O O . GLU A 1 91 ? 32.428 -3.108 -33.292 1.00 64.50 91 GLU A O 1
ATOM 738 N N . LEU A 1 92 ? 30.607 -2.069 -34.074 1.00 68.75 92 LEU A N 1
ATOM 739 C CA . LEU A 1 92 ? 29.643 -2.923 -33.376 1.00 68.75 92 LEU A CA 1
ATOM 740 C C . LEU A 1 92 ? 29.026 -3.950 -34.332 1.00 68.75 92 LEU A C 1
ATOM 742 O O . LEU A 1 92 ? 28.483 -3.591 -35.374 1.00 68.75 92 LEU A O 1
ATOM 746 N N . ASP A 1 93 ? 29.056 -5.235 -33.957 1.00 78.31 93 ASP A N 1
ATOM 747 C CA . ASP A 1 93 ? 28.412 -6.302 -34.733 1.00 78.31 93 ASP A CA 1
ATOM 748 C C . ASP A 1 93 ? 26.889 -6.049 -34.818 1.00 78.31 93 ASP A C 1
ATOM 750 O O . ASP A 1 93 ? 26.198 -6.070 -33.787 1.00 78.31 93 ASP A O 1
ATOM 754 N N . PRO A 1 94 ? 26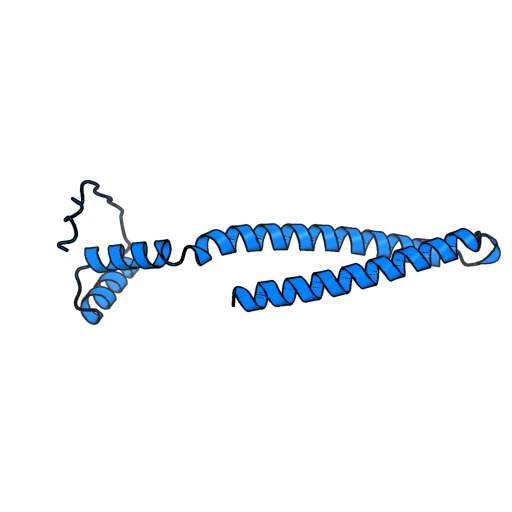.325 -5.859 -36.028 1.00 77.62 94 PRO A N 1
ATOM 755 C CA . PRO A 1 94 ? 24.896 -5.625 -36.218 1.00 77.62 94 PRO A CA 1
ATOM 756 C C . PRO A 1 94 ? 24.005 -6.705 -35.590 1.00 77.62 94 PRO A C 1
ATOM 758 O O . PRO A 1 94 ? 22.893 -6.410 -35.148 1.00 77.62 94 PRO A O 1
ATOM 761 N N . LYS A 1 95 ? 24.478 -7.957 -35.499 1.00 80.50 95 LYS A N 1
ATOM 762 C CA . LYS A 1 95 ? 23.727 -9.050 -34.863 1.00 80.50 95 LYS A CA 1
ATOM 763 C C . LYS A 1 95 ? 23.550 -8.829 -33.366 1.00 80.50 95 LYS A C 1
ATOM 765 O O . LYS A 1 95 ? 22.476 -9.121 -32.838 1.00 80.50 95 LYS A O 1
ATOM 770 N N . VAL A 1 96 ? 24.569 -8.293 -32.696 1.00 79.69 96 VAL A N 1
ATOM 771 C CA . VAL A 1 96 ? 24.519 -7.976 -31.262 1.00 79.69 96 VAL A CA 1
ATOM 772 C C . VAL A 1 96 ? 23.493 -6.873 -31.013 1.00 79.69 96 VAL A C 1
ATOM 774 O O . VAL A 1 96 ? 22.681 -6.982 -30.096 1.00 79.69 96 VAL A O 1
ATOM 777 N N . PHE A 1 97 ? 23.453 -5.860 -31.880 1.00 78.00 97 PHE A N 1
ATOM 778 C CA . PHE A 1 97 ? 22.490 -4.763 -31.773 1.00 78.00 97 PHE A CA 1
ATOM 779 C C . PHE A 1 97 ? 21.039 -5.234 -31.967 1.00 78.00 97 PHE A C 1
ATOM 781 O O . PHE A 1 97 ? 20.147 -4.871 -31.199 1.00 78.00 97 PHE A O 1
ATOM 788 N N . VAL A 1 98 ? 20.798 -6.101 -32.956 1.00 82.94 98 VAL A N 1
ATOM 789 C CA . VAL A 1 98 ? 19.471 -6.690 -33.201 1.00 82.94 98 VAL A CA 1
ATOM 790 C C . VAL A 1 98 ? 19.015 -7.557 -32.023 1.00 82.94 98 VAL A C 1
ATOM 792 O O . VAL A 1 98 ? 17.870 -7.434 -31.581 1.00 82.94 98 VAL A O 1
ATOM 795 N N . GLN A 1 99 ? 19.897 -8.398 -31.472 1.00 82.94 99 GLN A N 1
ATOM 796 C CA . GLN A 1 99 ? 19.576 -9.207 -30.291 1.00 82.94 99 GLN A CA 1
ATOM 797 C C . GLN A 1 99 ? 19.282 -8.340 -29.065 1.00 82.94 99 GLN A C 1
ATOM 799 O O . GLN A 1 99 ? 18.303 -8.591 -28.361 1.00 82.94 99 GLN A O 1
ATOM 804 N N . PHE A 1 100 ? 20.082 -7.297 -28.834 1.00 81.88 100 PHE A N 1
ATOM 805 C CA . PHE A 1 100 ? 19.869 -6.364 -27.733 1.00 81.88 100 PHE A CA 1
ATOM 806 C C . PHE A 1 100 ? 18.506 -5.671 -27.829 1.00 81.88 100 PHE A C 1
ATOM 808 O O . PHE A 1 100 ? 17.746 -5.684 -26.863 1.00 81.88 100 PHE A O 1
ATOM 815 N N . ASN A 1 101 ? 18.143 -5.149 -29.005 1.00 84.31 101 ASN A N 1
ATOM 816 C CA . ASN A 1 101 ? 16.841 -4.510 -29.212 1.00 84.31 101 ASN A CA 1
ATOM 817 C C . ASN A 1 101 ? 15.672 -5.482 -29.009 1.00 84.31 101 ASN A C 1
ATOM 819 O O . ASN A 1 101 ? 14.653 -5.101 -28.437 1.00 84.31 101 ASN A O 1
ATOM 823 N N . SER A 1 102 ? 15.819 -6.745 -29.421 1.00 85.75 102 SER A N 1
ATOM 824 C CA . SER A 1 102 ? 14.800 -7.774 -29.181 1.00 85.75 102 SER A CA 1
ATOM 825 C C . SER A 1 102 ? 14.610 -8.064 -27.687 1.00 85.75 102 SER A C 1
ATOM 827 O O . SER A 1 102 ? 13.477 -8.161 -27.212 1.00 85.75 102 SER A O 1
ATOM 829 N N . LEU A 1 103 ? 15.704 -8.156 -26.925 1.00 86.62 103 LEU A N 1
ATOM 830 C CA . LEU A 1 103 ? 15.647 -8.335 -25.474 1.00 86.62 103 LEU A CA 1
ATOM 831 C C . LEU A 1 103 ? 15.053 -7.109 -24.772 1.00 86.62 103 LEU A C 1
ATOM 833 O O . LEU A 1 103 ? 14.245 -7.269 -23.859 1.00 86.62 103 LEU A O 1
ATOM 837 N N . LEU A 1 104 ? 15.407 -5.901 -25.220 1.00 86.44 104 LEU A N 1
ATOM 838 C CA . LEU A 1 104 ? 14.888 -4.655 -24.661 1.00 86.44 104 LEU A CA 1
ATOM 839 C C . LEU A 1 104 ? 13.384 -4.502 -24.917 1.00 86.44 104 LEU A C 1
ATOM 841 O O . LEU A 1 104 ? 12.652 -4.144 -24.001 1.00 86.44 104 LEU A O 1
ATOM 845 N N . ALA A 1 105 ? 12.910 -4.838 -26.120 1.00 87.38 105 ALA A N 1
ATOM 846 C CA . ALA A 1 105 ? 11.483 -4.842 -26.436 1.00 87.38 105 ALA A CA 1
ATOM 847 C C . ALA A 1 105 ? 10.709 -5.795 -25.510 1.00 87.38 105 ALA A C 1
ATOM 849 O O . ALA A 1 105 ? 9.757 -5.381 -24.856 1.00 87.38 105 ALA A O 1
ATOM 850 N N . ARG A 1 106 ? 11.191 -7.036 -25.346 1.00 88.62 106 ARG A N 1
ATOM 851 C CA . ARG A 1 106 ? 10.582 -8.002 -24.414 1.00 88.62 106 ARG A CA 1
ATOM 852 C C . ARG A 1 106 ? 10.585 -7.503 -22.973 1.00 88.62 106 ARG A C 1
ATOM 854 O O . ARG A 1 106 ? 9.631 -7.725 -22.236 1.00 88.62 106 ARG A O 1
ATOM 861 N N . TYR A 1 107 ? 11.666 -6.856 -22.551 1.00 88.06 107 TYR A N 1
ATOM 862 C CA . TYR A 1 107 ? 11.750 -6.264 -21.223 1.00 88.06 107 TYR A CA 1
ATOM 863 C C . TYR A 1 107 ? 10.691 -5.172 -21.013 1.00 88.06 107 TYR A C 1
ATOM 865 O O . TYR A 1 107 ? 10.056 -5.153 -19.959 1.00 88.06 107 TYR A O 1
ATOM 873 N N . LEU A 1 108 ? 10.475 -4.300 -22.004 1.00 87.44 108 LEU A N 1
ATOM 874 C CA . LEU A 1 108 ? 9.441 -3.264 -21.948 1.00 87.44 108 LEU A CA 1
ATOM 875 C C . LEU A 1 108 ? 8.037 -3.873 -21.844 1.00 87.44 108 LEU A C 1
ATOM 877 O O . LEU A 1 108 ? 7.250 -3.420 -21.013 1.00 87.44 108 LEU A O 1
ATOM 881 N N . ASP A 1 109 ? 7.760 -4.946 -22.588 1.00 88.38 109 ASP A N 1
ATOM 882 C CA . ASP A 1 109 ? 6.487 -5.671 -22.493 1.00 88.38 109 ASP A CA 1
ATOM 883 C C . ASP A 1 109 ? 6.268 -6.233 -21.076 1.00 88.38 109 ASP A C 1
ATOM 885 O O . ASP A 1 109 ? 5.239 -5.982 -20.442 1.00 88.38 109 ASP A O 1
ATOM 889 N N . TYR A 1 110 ? 7.272 -6.923 -20.515 1.00 87.69 110 TYR A N 1
ATOM 890 C CA . TYR A 1 110 ? 7.196 -7.437 -19.143 1.00 87.69 110 TYR A CA 1
ATOM 891 C C . TYR A 1 110 ? 7.049 -6.314 -18.104 1.00 87.69 110 TYR A C 1
ATOM 893 O O . TYR A 1 110 ? 6.360 -6.492 -17.096 1.00 87.69 110 TYR A O 1
ATOM 901 N N . GLN A 1 111 ? 7.668 -5.150 -18.336 1.00 86.88 111 GLN A N 1
ATOM 902 C CA . GLN A 1 111 ? 7.499 -3.977 -17.478 1.00 86.88 111 GLN A CA 1
ATOM 903 C C . GLN A 1 111 ? 6.071 -3.445 -17.490 1.00 86.88 111 GLN A C 1
ATOM 905 O O . GLN A 1 111 ? 5.529 -3.131 -16.427 1.00 86.88 111 GLN A O 1
ATOM 910 N N . GLU A 1 112 ? 5.448 -3.326 -18.660 1.00 87.06 112 GLU A N 1
ATOM 911 C CA . GLU A 1 112 ? 4.061 -2.876 -18.745 1.00 87.06 112 GLU A CA 1
ATOM 912 C C . GLU A 1 112 ? 3.108 -3.829 -18.021 1.00 87.06 112 GLU A C 1
ATOM 914 O O . GLU A 1 112 ? 2.260 -3.378 -17.242 1.00 87.06 112 GLU A O 1
ATOM 919 N N . ASP A 1 113 ? 3.270 -5.136 -18.222 1.00 85.88 113 ASP A N 1
ATOM 920 C CA . ASP A 1 113 ? 2.426 -6.155 -17.596 1.00 85.88 113 ASP A CA 1
ATOM 921 C C . ASP A 1 113 ? 2.577 -6.180 -16.073 1.00 85.88 113 ASP A C 1
ATOM 923 O O . ASP A 1 113 ? 1.582 -6.234 -15.332 1.00 85.88 113 ASP A O 1
ATOM 927 N N . MET A 1 114 ? 3.811 -6.064 -15.584 1.00 84.75 114 MET A N 1
ATOM 928 C CA . MET A 1 114 ? 4.090 -5.952 -14.156 1.00 84.75 114 MET A CA 1
ATOM 929 C C . MET A 1 114 ? 3.444 -4.689 -13.568 1.00 84.75 114 MET A C 1
ATOM 931 O O . MET A 1 114 ? 2.723 -4.770 -12.572 1.00 84.75 114 MET A O 1
ATOM 935 N N . ASN A 1 115 ? 3.603 -3.534 -14.222 1.00 84.25 115 ASN A N 1
ATOM 936 C CA . ASN A 1 115 ? 3.004 -2.273 -13.778 1.00 84.25 115 ASN A CA 1
ATOM 937 C C . ASN A 1 115 ? 1.468 -2.324 -13.768 1.00 84.25 115 ASN A C 1
ATOM 939 O O . ASN A 1 115 ? 0.828 -1.817 -12.840 1.00 84.25 115 ASN A O 1
ATOM 943 N N . ARG A 1 116 ? 0.844 -2.964 -14.767 1.00 83.38 116 ARG A N 1
ATOM 944 C CA . ARG A 1 116 ? -0.610 -3.203 -14.782 1.00 83.38 116 ARG A CA 1
ATOM 945 C C . ARG A 1 116 ? -1.039 -4.069 -13.604 1.00 83.38 116 ARG A C 1
ATOM 947 O O . ARG A 1 116 ? -2.049 -3.768 -12.966 1.00 83.38 116 ARG A O 1
ATOM 954 N N . THR A 1 117 ? -0.281 -5.118 -13.304 1.00 80.62 117 THR A N 1
ATOM 955 C CA . THR A 1 117 ? -0.567 -6.033 -12.194 1.00 80.62 117 THR A CA 1
ATOM 956 C C . THR A 1 117 ? -0.442 -5.323 -10.847 1.00 80.62 117 THR A C 1
ATOM 958 O O . THR A 1 117 ? -1.355 -5.407 -10.027 1.00 80.62 117 THR A O 1
ATOM 961 N N . PHE A 1 118 ? 0.599 -4.515 -10.651 1.00 80.69 118 PHE A N 1
ATOM 962 C CA . PHE A 1 118 ? 0.769 -3.696 -9.449 1.00 80.69 118 PHE A CA 1
ATOM 963 C C . PHE A 1 118 ? -0.354 -2.688 -9.243 1.00 80.69 118 PHE A C 1
ATOM 965 O O . PHE A 1 1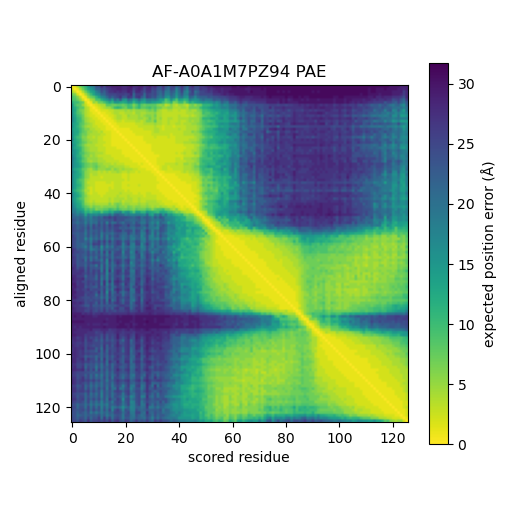18 ? -0.879 -2.579 -8.136 1.00 80.69 118 PHE A O 1
ATOM 972 N N . ARG A 1 119 ? -0.814 -2.020 -10.306 1.00 77.75 119 ARG A N 1
ATOM 973 C CA . ARG A 1 119 ? -1.987 -1.137 -10.218 1.00 77.75 119 ARG A CA 1
ATOM 974 C C . ARG A 1 119 ? -3.250 -1.885 -9.785 1.00 77.75 119 ARG A C 1
ATOM 976 O O . ARG A 1 119 ? -4.043 -1.323 -9.035 1.00 77.75 119 ARG A O 1
ATOM 983 N N . LYS A 1 120 ? -3.454 -3.129 -10.238 1.00 76.06 120 LYS A N 1
ATOM 984 C CA . LYS A 1 120 ? -4.591 -3.964 -9.805 1.00 76.06 120 LYS A CA 1
ATOM 985 C C . LYS A 1 120 ? -4.476 -4.341 -8.329 1.00 76.06 120 LYS A C 1
ATOM 987 O O . LYS A 1 120 ? -5.462 -4.212 -7.613 1.00 76.06 120 LYS A O 1
ATOM 992 N N . ILE A 1 121 ? -3.286 -4.742 -7.876 1.00 75.00 121 ILE A N 1
ATOM 993 C CA . ILE A 1 121 ? -3.033 -5.077 -6.467 1.00 75.00 121 ILE A CA 1
ATOM 994 C C . ILE A 1 121 ? -3.280 -3.853 -5.582 1.00 75.00 121 ILE A C 1
ATOM 996 O O . ILE A 1 121 ? -4.058 -3.939 -4.637 1.00 75.00 121 ILE A O 1
ATOM 1000 N N . TYR A 1 122 ? -2.720 -2.694 -5.933 1.00 68.88 122 TYR A N 1
ATOM 1001 C CA . TYR A 1 122 ? -2.941 -1.451 -5.191 1.00 68.88 122 TYR A CA 1
ATOM 1002 C C . TYR A 1 122 ? -4.431 -1.089 -5.093 1.00 68.88 122 TYR A C 1
ATOM 1004 O O . TYR A 1 122 ? -4.924 -0.812 -4.007 1.00 68.88 122 TYR A O 1
ATOM 1012 N N . LYS A 1 123 ? -5.181 -1.181 -6.202 1.00 69.56 123 LYS A N 1
ATOM 1013 C CA . LYS A 1 123 ? -6.639 -0.960 -6.211 1.00 69.56 123 LYS A CA 1
ATOM 1014 C C . LYS A 1 123 ? -7.434 -1.960 -5.371 1.00 69.56 123 LYS A C 1
ATOM 1016 O O . LYS A 1 123 ? -8.543 -1.636 -4.985 1.00 69.56 123 LYS A O 1
ATOM 1021 N N . SER A 1 124 ? -6.921 -3.169 -5.153 1.00 63.84 124 SER A N 1
ATOM 1022 C CA . SER A 1 124 ? -7.585 -4.179 -4.314 1.00 63.84 124 SER A CA 1
ATOM 1023 C C . SER A 1 124 ? -7.297 -4.02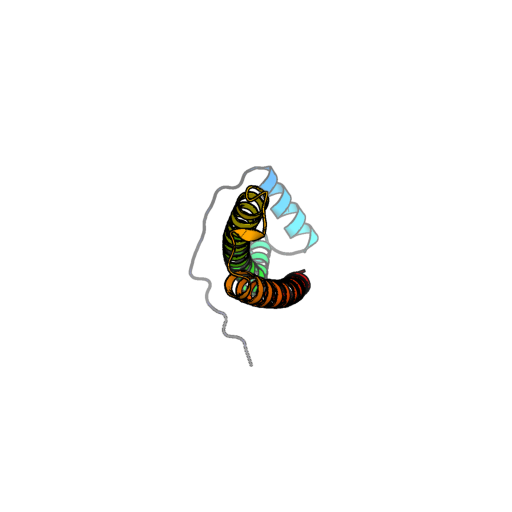1 -2.818 1.00 63.84 124 SER A C 1
ATOM 1025 O O . SER A 1 124 ? -7.974 -4.640 -2.003 1.00 63.84 124 SER A O 1
ATOM 1027 N N . LEU A 1 125 ? -6.272 -3.234 -2.474 1.00 61.59 125 LEU A N 1
ATOM 1028 C CA . LEU A 1 125 ? -5.860 -2.928 -1.101 1.00 61.59 125 LEU A CA 1
ATOM 1029 C C . LEU A 1 125 ? -6.366 -1.555 -0.622 1.00 61.59 125 LEU A C 1
ATOM 1031 O O . LEU A 1 125 ? -6.388 -1.313 0.583 1.00 61.59 125 LEU A O 1
ATOM 1035 N N . SER A 1 126 ? -6.716 -0.671 -1.563 1.00 52.12 126 SER A N 1
ATOM 1036 C CA . SER A 1 126 ? -7.390 0.620 -1.361 1.00 52.12 126 SER A CA 1
ATOM 1037 C C . SER A 1 126 ? -8.903 0.462 -1.270 1.00 52.12 126 SER A C 1
ATOM 1039 O O . SER A 1 126 ? -9.511 1.404 -0.717 1.00 52.12 126 SER A O 1
#

Sequence (126 aa):
MKNSHENRTHKITFRLNDQEVKFLDEFSKSAGISRSDTLRNLIRKIQGDASIIKTDKLLQTLNELAAEQGRVNNNINQLAKHANQYSRVEELDPKVFVQFNSLLARYLDYQEDMNRTFRKIYKSLS

Radius of gyration: 28.12 Å; Cα contacts (8 Å, |Δi|>4): 14; chains: 1; bounding box: 61×35×70 Å